Protein AF-A0A968R673-F1 (afdb_monomer_lite)

Structure (mmCIF, N/CA/C/O backbone):
data_AF-A0A968R673-F1
#
_entry.id   AF-A0A968R673-F1
#
loop_
_atom_site.group_PDB
_atom_site.id
_atom_site.type_symbol
_atom_site.label_atom_id
_atom_site.label_alt_id
_atom_site.label_comp_id
_atom_site.label_asym_id
_atom_site.label_entity_id
_atom_site.label_seq_id
_atom_site.pdbx_PDB_ins_code
_atom_site.Cartn_x
_atom_site.Cartn_y
_atom_site.Cartn_z
_atom_site.occupancy
_atom_site.B_iso_or_equiv
_atom_site.auth_seq_id
_atom_site.auth_comp_id
_atom_site.auth_asym_id
_atom_site.auth_atom_id
_atom_site.pdbx_PDB_model_num
ATOM 1 N N . MET A 1 1 ? 29.107 28.133 11.571 1.00 41.75 1 MET A N 1
ATOM 2 C CA . MET A 1 1 ? 28.023 28.042 10.561 1.00 41.75 1 MET A CA 1
ATOM 3 C C . MET A 1 1 ? 27.193 26.790 10.845 1.00 41.75 1 MET A C 1
ATOM 5 O O . MET A 1 1 ? 27.733 25.857 11.415 1.00 41.75 1 MET A O 1
ATOM 9 N N . ARG A 1 2 ? 25.893 26.816 10.532 1.00 48.44 2 ARG A N 1
ATOM 10 C CA . ARG A 1 2 ? 24.809 25.995 11.109 1.00 48.44 2 ARG A CA 1
ATOM 11 C C . ARG A 1 2 ? 25.026 24.472 11.065 1.00 48.44 2 ARG A C 1
ATOM 13 O O . ARG A 1 2 ? 25.280 23.904 10.010 1.00 48.44 2 ARG A O 1
ATOM 20 N N . VAL A 1 3 ? 24.817 23.839 12.221 1.00 56.09 3 VAL A N 1
ATOM 21 C CA . VAL A 1 3 ? 24.565 22.401 12.366 1.00 56.09 3 VAL A CA 1
ATOM 22 C C . VAL A 1 3 ? 23.234 22.063 11.690 1.00 56.09 3 VAL A C 1
ATOM 24 O O . VAL A 1 3 ? 22.185 22.580 12.070 1.00 56.09 3 VAL A O 1
ATOM 27 N N . PHE A 1 4 ? 23.263 21.226 10.656 1.00 58.03 4 PHE A N 1
ATOM 28 C CA . PHE A 1 4 ? 22.043 20.658 10.094 1.00 58.03 4 PHE A CA 1
ATOM 29 C C . PHE A 1 4 ? 21.599 19.511 11.001 1.00 58.03 4 PHE A C 1
ATOM 31 O O . PHE A 1 4 ? 22.164 18.419 10.963 1.00 58.03 4 PHE A O 1
ATOM 38 N N . GLY A 1 5 ? 20.594 19.771 11.838 1.00 57.22 5 GLY A N 1
ATOM 39 C CA . GLY A 1 5 ? 19.853 18.723 12.528 1.00 57.22 5 GLY A CA 1
ATOM 40 C C . GLY A 1 5 ? 19.216 17.804 11.490 1.00 57.22 5 GLY A C 1
ATOM 41 O O . GLY A 1 5 ? 18.221 18.159 10.859 1.00 57.22 5 GLY A O 1
ATOM 42 N N . SER A 1 6 ? 19.816 16.634 11.282 1.00 52.81 6 SER A N 1
ATOM 43 C CA . SER A 1 6 ? 19.189 15.569 10.510 1.00 52.81 6 SER A CA 1
ATOM 44 C C . SER A 1 6 ? 18.021 15.053 11.333 1.00 52.81 6 SER A C 1
ATOM 46 O O . SER A 1 6 ? 18.211 14.376 12.341 1.00 52.81 6 SER A O 1
ATOM 48 N N . GLN A 1 7 ? 16.812 15.445 10.931 1.00 56.38 7 GLN A N 1
ATOM 49 C CA . GLN A 1 7 ? 15.565 14.917 11.469 1.00 56.38 7 GLN A CA 1
ATOM 50 C C . GLN A 1 7 ? 15.666 13.392 11.554 1.00 56.38 7 GLN A C 1
ATOM 52 O O . GLN A 1 7 ? 15.941 12.724 10.553 1.00 56.38 7 GLN A O 1
ATOM 57 N N . ASN A 1 8 ? 15.458 12.870 12.762 1.00 54.66 8 ASN A N 1
ATOM 58 C CA . ASN A 1 8 ? 15.394 11.454 13.085 1.00 54.66 8 ASN A CA 1
ATOM 59 C C . ASN A 1 8 ? 14.245 10.821 12.288 1.00 54.66 8 ASN A C 1
ATOM 61 O O . ASN A 1 8 ? 13.109 10.730 12.758 1.00 54.66 8 ASN A O 1
ATOM 65 N N . ARG A 1 9 ? 14.512 10.413 11.042 1.00 60.75 9 ARG A N 1
ATOM 66 C CA . ARG A 1 9 ? 13.645 9.462 10.357 1.00 60.75 9 ARG A CA 1
ATOM 67 C C . ARG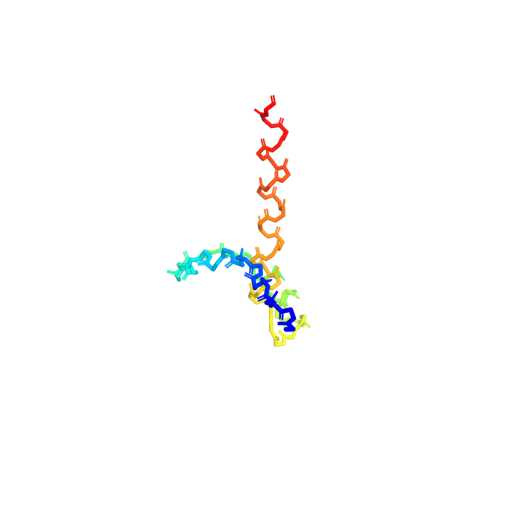 A 1 9 ? 13.724 8.217 11.219 1.00 60.75 9 ARG A C 1
ATOM 69 O O . ARG A 1 9 ? 14.757 7.559 11.187 1.00 60.75 9 ARG A O 1
ATOM 76 N N . LYS A 1 10 ? 12.671 7.9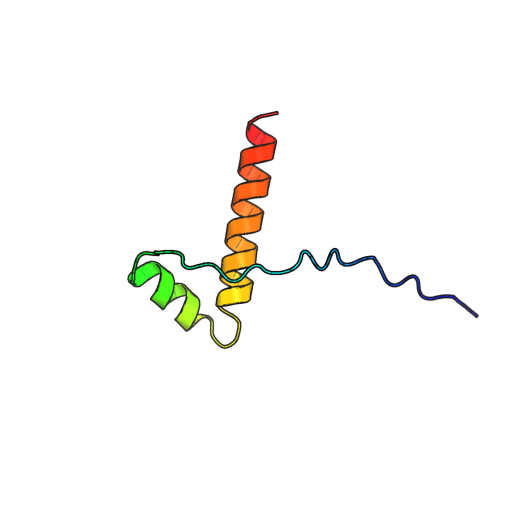00 11.981 1.00 57.44 10 LYS A N 1
ATOM 77 C CA . LYS A 1 10 ? 12.517 6.560 12.550 1.00 57.44 10 LYS A CA 1
ATOM 78 C C . LYS A 1 10 ? 12.652 5.581 11.385 1.00 57.44 10 LYS A C 1
ATOM 80 O O . LYS A 1 10 ? 11.692 5.352 10.648 1.00 57.44 10 LYS A O 1
ATOM 85 N N . THR A 1 11 ? 13.842 5.033 11.178 1.00 55.16 11 THR A N 1
ATOM 86 C CA . THR A 1 11 ? 14.051 3.858 10.348 1.00 55.16 11 THR A CA 1
ATOM 87 C C . THR A 1 11 ? 13.527 2.712 11.188 1.00 55.16 11 THR A C 1
ATOM 89 O O . THR A 1 11 ? 14.288 1.992 11.816 1.00 55.16 11 THR A O 1
ATOM 92 N N . ALA A 1 12 ? 12.200 2.632 11.313 1.00 65.69 12 ALA A N 1
ATOM 93 C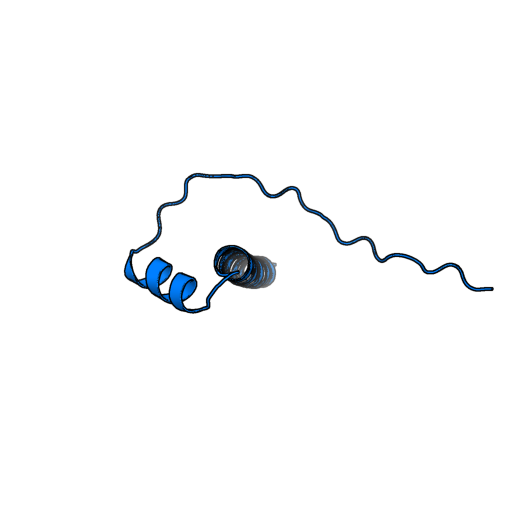 CA . ALA A 1 12 ? 11.572 1.439 11.839 1.00 65.69 12 ALA A CA 1
ATOM 94 C C . ALA A 1 12 ? 12.063 0.305 10.941 1.00 65.69 12 ALA A C 1
ATOM 96 O O . ALA A 1 12 ? 11.820 0.344 9.728 1.00 65.69 12 ALA A O 1
ATOM 97 N N . ASP A 1 13 ? 12.839 -0.609 11.518 1.00 79.81 13 ASP A N 1
ATOM 98 C CA . ASP A 1 13 ? 13.395 -1.734 10.788 1.00 79.81 13 ASP A CA 1
ATOM 99 C C . ASP A 1 13 ? 12.256 -2.450 10.069 1.00 79.81 13 ASP A C 1
ATOM 101 O O . ASP A 1 13 ? 11.247 -2.839 10.664 1.00 79.81 13 ASP A O 1
ATOM 105 N N . LYS A 1 14 ? 12.372 -2.550 8.743 1.00 82.31 14 LYS A N 1
ATOM 106 C CA . LYS A 1 14 ? 11.372 -3.249 7.943 1.00 82.31 14 LYS A CA 1
ATOM 107 C C . LYS A 1 14 ? 11.545 -4.737 8.211 1.00 82.31 14 LYS A C 1
ATOM 109 O O . LYS A 1 14 ? 12.535 -5.321 7.779 1.00 82.31 14 LYS A O 1
ATOM 114 N N . GLN A 1 15 ? 10.580 -5.358 8.875 1.00 89.25 15 GLN A N 1
ATOM 115 C CA . GLN A 1 15 ? 10.539 -6.813 8.952 1.00 89.25 15 GLN A CA 1
ATOM 116 C C . GLN A 1 15 ? 10.038 -7.399 7.633 1.00 89.25 15 GLN A C 1
ATOM 118 O O . GLN A 1 15 ? 8.959 -7.055 7.150 1.00 89.25 15 GLN A O 1
ATOM 123 N N . ALA A 1 16 ? 10.820 -8.317 7.068 1.00 90.75 16 ALA A N 1
ATOM 124 C CA . ALA A 1 16 ? 10.358 -9.172 5.988 1.00 90.75 16 ALA A CA 1
ATOM 125 C C . ALA A 1 16 ? 9.408 -10.227 6.568 1.00 90.75 16 ALA A C 1
ATOM 127 O O . ALA A 1 16 ? 9.806 -11.044 7.397 1.00 90.75 16 ALA A O 1
ATOM 128 N N . ILE A 1 17 ? 8.152 -10.195 6.134 1.00 91.38 17 ILE A N 1
ATOM 129 C CA . ILE A 1 17 ? 7.123 -11.165 6.512 1.00 91.38 17 ILE A CA 1
ATOM 130 C C . ILE A 1 17 ? 6.505 -11.781 5.258 1.00 91.38 17 ILE A C 1
ATOM 132 O O . ILE A 1 17 ? 6.527 -11.178 4.183 1.00 91.38 17 ILE A O 1
ATOM 136 N N . SER A 1 18 ? 5.915 -12.967 5.403 1.00 93.38 18 SER A N 1
ATOM 137 C CA . SER A 1 18 ? 5.044 -13.541 4.377 1.00 93.38 18 SER A CA 1
ATOM 138 C C . SER A 1 18 ? 3.608 -13.086 4.636 1.00 93.38 18 SER A C 1
ATOM 140 O O . SER A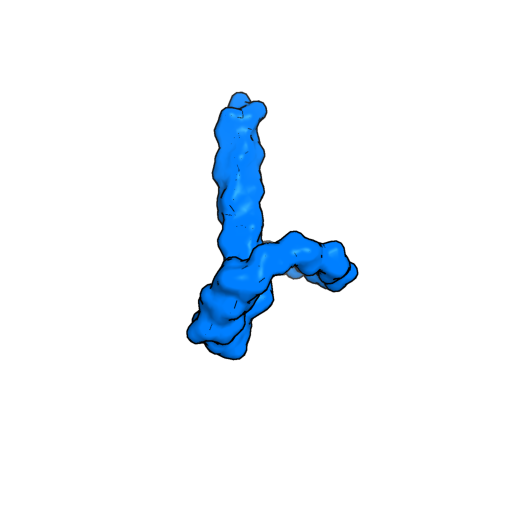 1 18 ? 3.015 -13.457 5.648 1.00 93.38 18 SER A O 1
ATOM 142 N N . LEU A 1 19 ? 3.063 -12.261 3.742 1.00 91.88 19 LEU A N 1
ATOM 143 C CA . LEU A 1 19 ? 1.680 -11.787 3.782 1.00 91.88 19 LEU A CA 1
ATOM 144 C C . LEU A 1 19 ? 0.946 -12.282 2.535 1.00 91.88 19 LEU A C 1
ATOM 146 O O . LEU A 1 19 ? 1.455 -12.158 1.421 1.00 91.88 19 LEU A O 1
ATOM 150 N N . ARG A 1 20 ? -0.263 -12.816 2.722 1.00 95.88 20 ARG A N 1
ATOM 151 C CA . ARG A 1 20 ? -1.175 -13.125 1.617 1.00 95.88 20 ARG A CA 1
ATOM 152 C C . ARG A 1 20 ? -2.029 -11.896 1.324 1.00 95.88 20 ARG A C 1
ATOM 154 O O . ARG A 1 20 ? -2.598 -11.313 2.239 1.00 95.88 20 ARG A O 1
ATOM 161 N N . VAL A 1 21 ? -2.096 -11.529 0.054 1.00 95.88 21 VAL A N 1
ATOM 162 C CA . VAL A 1 21 ? -2.929 -10.450 -0.484 1.00 95.88 21 VAL A CA 1
ATOM 163 C C . VAL A 1 21 ? -3.609 -10.962 -1.740 1.00 95.88 21 VAL A C 1
ATOM 165 O O . VAL A 1 21 ? -3.047 -11.817 -2.435 1.00 95.88 21 VAL A O 1
ATOM 168 N N . ASP A 1 22 ? -4.797 -10.439 -2.024 1.00 98.12 22 ASP A N 1
ATOM 169 C CA . ASP A 1 22 ? -5.511 -10.768 -3.248 1.00 98.12 22 ASP A CA 1
ATOM 170 C C . ASP A 1 22 ? -4.691 -10.377 -4.481 1.00 98.12 22 ASP A C 1
ATOM 172 O O . ASP A 1 22 ? -3.866 -9.450 -4.474 1.00 98.12 22 ASP A O 1
ATOM 176 N N . ARG A 1 23 ? -4.870 -11.156 -5.548 1.00 97.88 23 ARG A N 1
ATOM 177 C CA . ARG A 1 23 ? -4.047 -11.048 -6.753 1.00 97.88 23 ARG A CA 1
ATOM 178 C C . ARG A 1 23 ? -4.215 -9.693 -7.435 1.00 97.88 23 ARG A C 1
ATOM 180 O O . ARG A 1 23 ? -3.219 -9.089 -7.823 1.00 97.88 23 ARG A O 1
ATOM 187 N N . ASP A 1 24 ? -5.452 -9.247 -7.577 1.00 98.19 24 ASP A N 1
ATOM 188 C CA . ASP A 1 24 ? -5.833 -7.981 -8.200 1.00 98.19 24 ASP A CA 1
ATOM 189 C C . ASP A 1 24 ? -5.250 -6.781 -7.443 1.00 98.19 24 ASP A C 1
ATOM 191 O O . ASP A 1 24 ? -4.687 -5.872 -8.054 1.00 98.19 24 ASP A O 1
ATOM 195 N N . VAL A 1 25 ? -5.273 -6.824 -6.109 1.00 97.44 25 VAL A N 1
ATOM 196 C CA . VAL A 1 25 ? -4.636 -5.820 -5.252 1.00 97.44 25 VAL A CA 1
ATOM 197 C C . VAL A 1 25 ? -3.130 -5.779 -5.512 1.00 97.44 25 VAL A C 1
ATOM 199 O O . VAL A 1 25 ? -2.556 -4.709 -5.732 1.00 97.44 25 VAL A O 1
ATOM 202 N N . LEU A 1 26 ? -2.467 -6.939 -5.525 1.00 96.75 26 LEU A N 1
ATOM 203 C CA . LEU A 1 26 ? -1.030 -7.008 -5.785 1.00 96.75 26 LEU A CA 1
ATOM 204 C C . LEU A 1 26 ? -0.671 -6.512 -7.196 1.00 96.75 26 LEU A C 1
ATOM 206 O O . LEU A 1 26 ? 0.321 -5.797 -7.355 1.00 96.75 26 LEU A O 1
ATOM 210 N N . GLU A 1 27 ? -1.450 -6.884 -8.211 1.00 98.00 27 GLU A N 1
ATOM 211 C CA . GLU A 1 27 ? -1.269 -6.432 -9.595 1.00 98.00 27 GLU A CA 1
ATOM 212 C C . GLU A 1 27 ? -1.451 -4.912 -9.710 1.00 98.00 27 GLU A C 1
ATOM 214 O O . GLU A 1 27 ? -0.608 -4.244 -10.313 1.00 98.00 27 GLU A O 1
ATOM 219 N N . TRP A 1 28 ? -2.459 -4.339 -9.045 1.00 98.00 28 TRP A N 1
ATOM 220 C CA . TRP A 1 28 ? -2.673 -2.892 -9.013 1.00 98.00 28 TRP A CA 1
ATOM 221 C C . TRP A 1 28 ? -1.467 -2.137 -8.447 1.00 98.00 28 TRP A C 1
ATOM 223 O O . TRP A 1 28 ? -1.010 -1.165 -9.055 1.00 98.00 28 TRP A O 1
ATOM 233 N N . PHE A 1 29 ? -0.904 -2.603 -7.324 1.00 97.81 29 PHE A N 1
ATOM 234 C CA . PHE A 1 29 ? 0.297 -1.999 -6.743 1.00 97.81 29 PHE A CA 1
ATOM 235 C C . PHE A 1 29 ? 1.504 -2.157 -7.672 1.00 97.81 29 PHE A C 1
ATOM 237 O O . PHE A 1 29 ? 2.217 -1.183 -7.906 1.00 97.81 29 PHE A O 1
ATOM 244 N N . LYS A 1 30 ? 1.736 -3.349 -8.238 1.00 96.81 30 LYS A N 1
ATOM 245 C CA . LYS A 1 30 ? 2.852 -3.590 -9.173 1.00 96.81 30 LYS A CA 1
ATOM 246 C C . LYS A 1 30 ? 2.806 -2.662 -10.389 1.00 96.81 30 LYS A C 1
ATOM 248 O O . LYS A 1 30 ? 3.857 -2.182 -10.814 1.00 96.81 30 LYS A O 1
ATOM 253 N N . ASN A 1 31 ? 1.610 -2.353 -10.891 1.00 97.69 31 ASN A N 1
ATOM 254 C CA . ASN A 1 31 ? 1.412 -1.422 -12.005 1.00 97.69 31 ASN A CA 1
ATOM 255 C C . ASN A 1 31 ? 1.816 0.029 -11.674 1.00 97.69 31 ASN A C 1
ATOM 257 O O . ASN A 1 31 ? 2.033 0.814 -12.591 1.00 97.69 31 ASN A O 1
ATOM 261 N N . GLN A 1 32 ? 2.005 0.380 -10.393 1.00 95.75 32 GLN A N 1
ATOM 262 C CA . GLN A 1 32 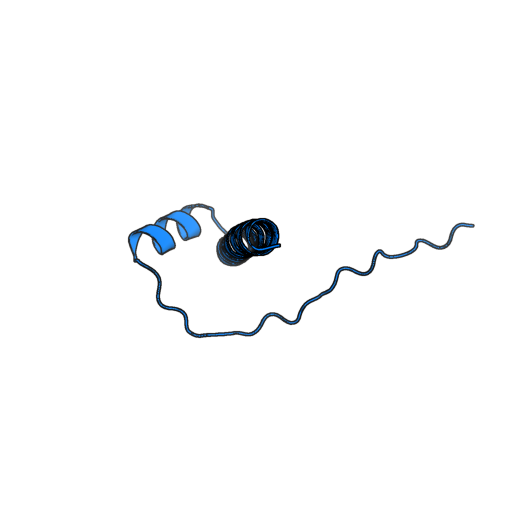? 2.527 1.690 -9.967 1.00 95.75 32 GLN A CA 1
ATOM 263 C C . GLN A 1 32 ? 4.055 1.824 -10.149 1.00 95.75 32 GLN A C 1
ATOM 265 O O . GLN A 1 32 ? 4.620 2.894 -9.931 1.00 95.75 32 GLN A O 1
ATOM 270 N N . GLY A 1 33 ? 4.748 0.749 -10.547 1.00 94.38 33 GLY A N 1
ATOM 271 C CA . GLY A 1 33 ? 6.158 0.775 -10.935 1.00 94.38 33 GLY A CA 1
ATOM 272 C C . GLY A 1 33 ? 7.162 0.411 -9.833 1.00 94.38 33 GLY A C 1
ATOM 273 O O . GLY A 1 33 ? 6.851 -0.241 -8.828 1.00 94.38 33 GLY A O 1
ATOM 274 N N . LYS A 1 34 ? 8.429 0.796 -10.059 1.00 87.62 34 LYS A N 1
ATOM 275 C CA . LYS A 1 34 ? 9.579 0.485 -9.189 1.00 87.62 34 LYS A CA 1
ATOM 276 C C . LYS A 1 34 ? 9.441 1.227 -7.855 1.00 87.62 34 LYS A C 1
ATOM 278 O O . LYS A 1 34 ? 9.878 2.360 -7.713 1.00 87.62 34 LYS A O 1
ATOM 283 N N . GLY A 1 35 ? 8.806 0.582 -6.884 1.00 93.75 35 GLY A N 1
ATOM 284 C CA . GLY A 1 35 ? 8.486 1.190 -5.589 1.00 93.75 35 GLY A CA 1
ATOM 285 C C . GLY A 1 35 ? 7.169 0.717 -4.984 1.00 93.75 35 GLY A C 1
ATOM 286 O O . GLY A 1 35 ? 6.845 1.127 -3.871 1.00 93.75 35 GLY A O 1
ATOM 287 N N . TYR A 1 36 ? 6.437 -0.168 -5.668 1.00 97.06 36 TYR A N 1
ATOM 288 C CA . TYR A 1 36 ? 5.123 -0.627 -5.225 1.00 97.06 36 TYR A CA 1
ATOM 289 C C . TYR A 1 36 ? 5.079 -1.149 -3.781 1.00 97.06 36 TYR A C 1
ATOM 291 O O . TYR A 1 36 ? 4.108 -0.892 -3.082 1.00 97.06 36 TYR A O 1
ATOM 299 N N . GLN A 1 37 ? 6.129 -1.819 -3.288 1.00 93.94 37 GLN A N 1
ATOM 300 C CA . GLN A 1 37 ? 6.181 -2.281 -1.893 1.00 93.94 37 GLN A CA 1
ATOM 301 C C . GLN A 1 37 ? 6.272 -1.117 -0.897 1.00 93.94 37 GLN A C 1
ATOM 303 O O . GLN A 1 37 ? 5.651 -1.157 0.162 1.00 93.94 37 GLN A O 1
ATOM 308 N N . SER A 1 38 ? 7.023 -0.062 -1.229 1.00 94.00 38 SER A N 1
ATOM 309 C CA . SER A 1 38 ? 7.098 1.151 -0.406 1.00 94.00 38 SER A CA 1
ATOM 310 C C . SER A 1 38 ? 5.760 1.888 -0.391 1.00 94.00 38 SER A C 1
ATOM 312 O O . SER A 1 38 ? 5.347 2.354 0.669 1.00 94.00 38 SER A O 1
ATOM 314 N N . LEU A 1 39 ? 5.071 1.943 -1.536 1.00 95.31 39 LEU A N 1
ATOM 315 C CA . LEU A 1 39 ? 3.725 2.506 -1.644 1.00 95.31 39 LEU A CA 1
ATOM 316 C C . LEU A 1 39 ? 2.712 1.688 -0.833 1.00 95.31 39 LEU A C 1
ATOM 318 O O . LEU A 1 39 ? 1.998 2.252 -0.010 1.00 95.31 39 LEU A O 1
ATOM 322 N N . MET A 1 40 ? 2.701 0.364 -1.000 1.00 95.88 40 MET A N 1
ATOM 323 C CA . MET A 1 40 ? 1.847 -0.549 -0.236 1.00 95.88 40 MET A CA 1
ATOM 324 C C . MET A 1 40 ? 2.067 -0.373 1.269 1.00 95.88 40 MET A C 1
ATOM 326 O O . MET A 1 40 ? 1.110 -0.205 2.018 1.00 95.88 40 MET A O 1
ATOM 330 N N . ASN A 1 41 ? 3.322 -0.308 1.718 1.00 94.62 41 ASN A N 1
ATOM 331 C CA . ASN A 1 41 ? 3.633 -0.055 3.122 1.00 94.62 41 ASN A CA 1
ATOM 332 C C . ASN A 1 41 ? 3.134 1.321 3.607 1.00 94.62 41 ASN A C 1
ATOM 334 O O . ASN A 1 41 ? 2.680 1.436 4.743 1.00 94.62 41 ASN A O 1
ATOM 338 N N . ALA A 1 42 ? 3.225 2.369 2.782 1.00 94.81 42 ALA A N 1
ATOM 339 C CA . ALA A 1 42 ? 2.723 3.699 3.137 1.00 94.81 42 ALA A CA 1
ATOM 340 C C . ALA A 1 42 ? 1.193 3.714 3.296 1.00 94.81 42 ALA A C 1
ATOM 342 O O . ALA A 1 42 ? 0.691 4.274 4.269 1.00 94.81 42 ALA A O 1
ATOM 343 N N . VAL A 1 43 ? 0.471 3.044 2.392 1.00 95.50 43 VAL A N 1
ATOM 344 C CA . VAL A 1 43 ? -0.993 2.897 2.457 1.00 95.50 43 VAL A CA 1
ATOM 345 C C . VAL A 1 43 ? -1.410 2.139 3.717 1.00 95.50 43 VAL A C 1
ATOM 347 O O . VAL A 1 43 ? -2.250 2.625 4.473 1.00 95.50 43 VAL A O 1
ATOM 350 N N . LEU A 1 44 ? -0.785 0.988 3.990 1.00 94.38 44 LEU A N 1
ATOM 351 C CA . LEU A 1 44 ? -1.078 0.186 5.183 1.00 94.38 44 LEU A CA 1
ATOM 352 C C . LEU A 1 44 ? -0.821 0.968 6.479 1.00 94.38 44 LEU A C 1
ATOM 354 O O . LEU A 1 44 ? -1.625 0.902 7.407 1.00 94.38 44 LEU A O 1
ATOM 358 N N . ARG A 1 45 ? 0.272 1.742 6.532 1.00 93.56 45 ARG A N 1
ATOM 359 C CA . ARG A 1 45 ? 0.584 2.602 7.681 1.00 93.56 45 ARG A CA 1
ATOM 360 C C . ARG A 1 45 ? -0.480 3.674 7.888 1.00 93.56 45 ARG A C 1
ATOM 362 O O . ARG A 1 45 ? -0.979 3.798 8.999 1.00 93.56 45 ARG A O 1
ATOM 369 N N . SER A 1 46 ? -0.828 4.409 6.833 1.00 94.94 46 SER A N 1
ATOM 370 C CA . SER A 1 46 ? -1.843 5.462 6.914 1.00 94.94 46 SER A CA 1
ATOM 371 C C . SER A 1 46 ? -3.176 4.896 7.403 1.00 94.94 46 SER A C 1
ATOM 373 O O . SER A 1 46 ? -3.762 5.434 8.339 1.00 94.94 46 SER A O 1
ATOM 375 N N . TYR A 1 47 ? -3.614 3.758 6.855 1.00 95.69 47 TYR A N 1
ATOM 376 C CA . TYR A 1 47 ? -4.828 3.089 7.315 1.00 95.69 47 TYR A CA 1
ATOM 377 C C . TYR A 1 47 ? -4.772 2.743 8.811 1.00 95.69 47 TYR A C 1
ATOM 379 O O . TYR A 1 47 ? -5.697 3.074 9.550 1.00 95.69 47 TYR A O 1
ATOM 387 N N . ALA A 1 48 ? -3.680 2.127 9.275 1.00 93.94 48 ALA A N 1
ATOM 388 C CA . ALA A 1 48 ? -3.515 1.773 10.684 1.00 93.94 48 ALA A CA 1
ATOM 389 C C . ALA A 1 48 ? -3.527 3.007 11.605 1.00 93.94 48 ALA A C 1
ATOM 391 O O . ALA A 1 48 ? -4.197 2.991 12.635 1.00 93.94 48 ALA A O 1
ATOM 392 N N . GLU A 1 49 ? -2.842 4.090 11.227 1.00 93.00 49 GLU A N 1
ATOM 393 C CA . GLU A 1 49 ? -2.830 5.355 11.977 1.00 93.00 49 GLU A CA 1
ATOM 394 C C . GLU A 1 49 ? -4.238 5.954 12.110 1.00 93.00 49 GLU A C 1
ATOM 396 O O . GLU A 1 49 ? -4.629 6.386 13.197 1.00 93.00 49 GLU A O 1
ATOM 401 N N . HIS A 1 50 ? -5.025 5.927 11.030 1.00 93.12 50 HIS A N 1
ATOM 402 C CA . HIS A 1 50 ? -6.417 6.373 11.055 1.00 93.12 50 HIS A CA 1
ATOM 403 C C . HIS A 1 50 ? -7.300 5.497 11.957 1.00 93.12 50 HIS A C 1
ATOM 405 O O . HIS A 1 50 ? -8.111 6.030 12.710 1.00 93.12 50 HIS A O 1
ATOM 411 N N . GLN A 1 51 ? -7.131 4.172 11.929 1.00 93.81 51 GLN A N 1
ATOM 412 C CA . GLN A 1 51 ? -7.915 3.248 12.761 1.00 93.81 51 GLN A CA 1
ATOM 413 C C . GLN A 1 51 ? -7.596 3.378 14.256 1.00 93.81 51 GLN A C 1
ATOM 415 O O . GLN A 1 51 ? -8.507 3.394 15.085 1.00 93.81 51 GLN A O 1
ATOM 420 N N . VAL A 1 52 ? -6.315 3.522 14.608 1.00 87.06 52 VAL A N 1
ATOM 421 C CA . VAL A 1 52 ? -5.890 3.719 16.003 1.00 87.06 52 VAL A CA 1
ATOM 422 C C . VAL A 1 52 ? -6.461 5.021 16.564 1.00 87.06 52 VAL A C 1
ATOM 424 O O . VAL A 1 52 ? -6.972 5.025 17.679 1.00 87.06 52 VAL A O 1
ATOM 427 N N . LYS A 1 53 ? -6.441 6.109 15.782 1.00 75.31 53 LYS A N 1
ATOM 428 C CA . LYS A 1 53 ? -6.980 7.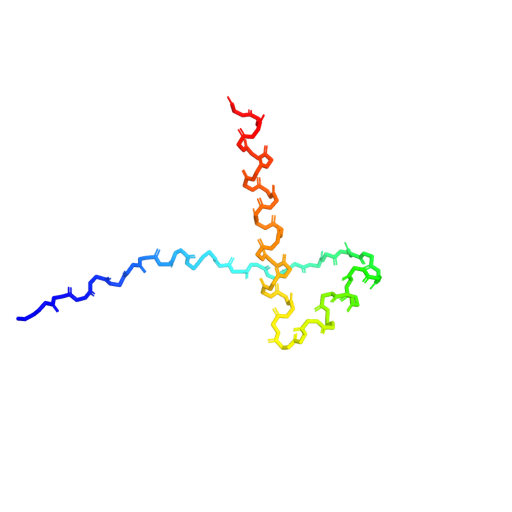407 16.211 1.00 75.31 53 LYS A CA 1
ATOM 429 C C . LYS A 1 53 ? -8.492 7.383 16.458 1.00 75.31 53 LYS A C 1
ATOM 431 O O . LYS A 1 53 ? -8.964 8.107 17.320 1.00 75.31 53 LYS A O 1
ATOM 436 N N . ASN A 1 54 ? -9.243 6.563 15.725 1.00 69.69 54 ASN A N 1
ATOM 437 C CA . ASN A 1 54 ? -10.696 6.451 15.891 1.00 69.69 54 ASN A CA 1
ATOM 438 C C . ASN A 1 54 ? -11.110 5.601 17.107 1.00 69.69 54 ASN A C 1
ATOM 440 O O . ASN A 1 54 ? -12.292 5.548 17.432 1.00 69.69 54 ASN A O 1
ATOM 444 N N . SER A 1 55 ? -10.156 4.916 17.743 1.00 60.78 55 SER A N 1
ATOM 445 C CA . SER A 1 55 ? -10.380 4.052 18.910 1.00 60.78 55 SER A CA 1
ATOM 446 C C . SER A 1 55 ? -9.919 4.694 20.233 1.00 60.78 55 SER A C 1
ATOM 448 O O . SER A 1 55 ? -9.908 4.014 21.259 1.00 60.78 55 SER A O 1
ATOM 450 N N . GLN A 1 56 ? -9.509 5.970 20.204 1.00 52.41 56 GLN A N 1
ATOM 451 C CA . GLN A 1 56 ? -9.115 6.801 21.353 1.00 52.41 56 GLN A CA 1
ATOM 452 C C . GLN A 1 56 ? -10.109 7.941 21.555 1.00 52.41 56 GLN A C 1
ATOM 454 O O . GLN A 1 56 ? -10.366 8.262 22.735 1.00 52.41 56 GLN A O 1
#

Secondary structure (DSSP, 8-state):
----------------------HHHHHHHHTT-TTHHHHHHHHHHHHHHHHHHTT-

Sequence (56 aa):
MRVFGSQNRKTADKQAISLRVDRDVLEWFKNQGKGYQSLMNAVLRSYAEHQVKNSQ

Radius of gyration: 15.95 Å; chains: 1; bounding box: 39×42×33 Å

pLDDT: mean 83.61, std 17.25, range [41.75, 98.19]

Foldseek 3Di:
DDDPDPPPPPPVPDDDDDDDDDPVVVVVLVVVDDCSVVVVVVVVVVVVVVVVVVVD